Protein AF-A0A157R366-F1 (afdb_monomer_lite)

Organism: NCBI:txid123899

pLDDT: mean 79.65, std 13.32, range [37.59, 92.5]

Sequence (70 aa):
MMARHHFRPGELAQWLEKIARQEAATQVPPDAIEALILLRCLTRAADGTLSITEKGKLALHMEAAKQQGV

Radius of gyration: 12.21 Å; chains: 1; bounding box: 36×26×31 Å

Foldseek 3Di:
DDPPPPQDVCNLLVLLVCVVVPVDPVPRDPNSVVVCVVVVQWDQDPVRDIDGDPVVVVSNVVVVVVVVPD

Structure (mmCIF, N/CA/C/O backbone):
data_AF-A0A157R366-F1
#
_entry.id   AF-A0A157R366-F1
#
loop_
_atom_site.group_PDB
_atom_site.id
_atom_site.type_symbol
_atom_site.label_atom_id
_atom_site.label_alt_id
_atom_site.label_comp_id
_atom_site.label_asym_id
_atom_site.label_entity_id
_atom_site.label_seq_id
_atom_site.pdbx_PDB_ins_code
_atom_site.Cartn_x
_atom_site.Cartn_y
_atom_site.Cartn_z
_atom_site.occupancy
_atom_site.B_iso_or_equiv
_atom_site.auth_seq_id
_atom_site.auth_comp_id
_atom_site.auth_asym_id
_atom_site.auth_atom_id
_atom_site.pdbx_PDB_model_num
ATOM 1 N N . MET A 1 1 ? -17.639 -13.084 0.381 1.00 37.59 1 MET A N 1
ATOM 2 C CA . MET A 1 1 ? -16.764 -13.721 -0.625 1.00 37.59 1 MET A CA 1
ATOM 3 C C . MET A 1 1 ? -15.843 -12.631 -1.144 1.00 37.59 1 MET A C 1
ATOM 5 O O . MET A 1 1 ? -16.339 -11.733 -1.805 1.00 37.59 1 MET A O 1
ATOM 9 N N . MET A 1 2 ? -14.571 -12.599 -0.732 1.00 45.47 2 MET A N 1
ATOM 10 C CA . MET A 1 2 ? -13.653 -11.557 -1.210 1.00 45.47 2 MET A CA 1
ATOM 11 C C . MET A 1 2 ? -13.152 -11.951 -2.594 1.00 45.47 2 MET A C 1
ATOM 13 O O . MET A 1 2 ? -12.567 -13.024 -2.759 1.00 45.47 2 MET A O 1
ATOM 17 N N . ALA A 1 3 ? -13.453 -11.122 -3.591 1.00 47.47 3 ALA A N 1
ATOM 18 C CA . ALA A 1 3 ? -12.891 -11.269 -4.918 1.00 47.47 3 ALA A CA 1
ATOM 19 C C . ALA A 1 3 ? -11.370 -11.145 -4.781 1.00 47.47 3 ALA A C 1
ATOM 21 O O . ALA A 1 3 ? -10.851 -10.121 -4.352 1.00 47.47 3 ALA A O 1
ATOM 22 N N . ARG A 1 4 ? -10.634 -12.212 -5.101 1.00 59.22 4 ARG A N 1
ATOM 23 C CA . ARG A 1 4 ? -9.183 -12.120 -5.282 1.00 59.22 4 ARG A CA 1
ATOM 24 C C . ARG A 1 4 ? -8.962 -11.358 -6.580 1.00 59.22 4 ARG A C 1
ATOM 26 O O . ARG A 1 4 ? -8.836 -11.975 -7.634 1.00 59.22 4 ARG A O 1
ATOM 33 N N . HIS A 1 5 ? -8.992 -10.030 -6.517 1.00 64.50 5 HIS A N 1
ATOM 34 C CA . HIS A 1 5 ? -8.607 -9.210 -7.652 1.00 64.50 5 HIS A CA 1
ATOM 35 C C . HIS A 1 5 ? -7.156 -9.562 -7.999 1.00 64.50 5 HIS A C 1
ATOM 37 O O . HIS A 1 5 ? -6.241 -9.393 -7.192 1.00 64.50 5 HIS A O 1
ATOM 43 N N . HIS A 1 6 ? -6.949 -10.135 -9.182 1.00 71.25 6 HIS A N 1
ATOM 44 C CA . HIS A 1 6 ? -5.610 -10.355 -9.707 1.00 71.25 6 HIS A CA 1
ATOM 45 C C . HIS A 1 6 ? -5.067 -8.995 -10.147 1.00 71.25 6 HIS A C 1
ATOM 47 O O . HIS A 1 6 ? -5.437 -8.494 -11.207 1.00 71.25 6 HIS A O 1
ATOM 53 N N . PHE A 1 7 ? -4.222 -8.381 -9.319 1.00 78.00 7 PHE A N 1
ATOM 54 C CA . PHE A 1 7 ? -3.501 -7.171 -9.707 1.00 78.00 7 PHE A CA 1
ATOM 55 C C . PHE A 1 7 ? -2.483 -7.505 -10.792 1.00 78.00 7 PHE A C 1
ATOM 57 O O . PHE A 1 7 ? -1.730 -8.477 -10.679 1.00 78.00 7 PHE A O 1
ATOM 64 N N . ARG A 1 8 ? -2.434 -6.683 -11.838 1.00 81.62 8 ARG A N 1
ATOM 65 C CA . ARG A 1 8 ? -1.380 -6.769 -12.846 1.00 81.62 8 ARG A CA 1
ATOM 66 C C . ARG A 1 8 ? -0.040 -6.323 -12.246 1.00 81.62 8 ARG A C 1
ATOM 68 O O . ARG A 1 8 ? -0.016 -5.526 -11.302 1.00 81.62 8 ARG A O 1
ATOM 75 N N . PRO A 1 9 ? 1.096 -6.795 -12.787 1.00 77.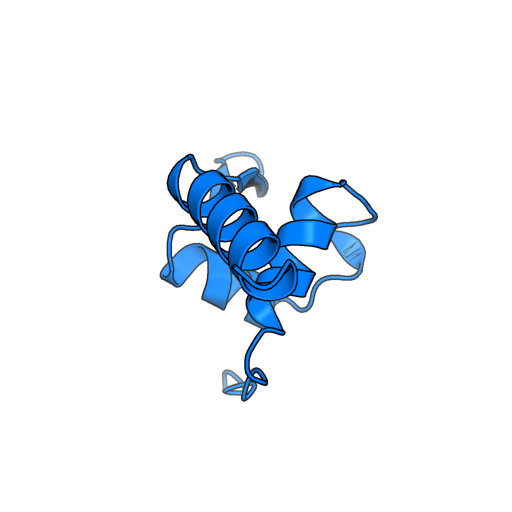81 9 PRO A N 1
ATOM 76 C CA . PRO A 1 9 ? 2.406 -6.288 -12.394 1.00 77.81 9 PRO A CA 1
ATOM 77 C C . PRO A 1 9 ? 2.454 -4.756 -12.494 1.00 77.81 9 PRO A C 1
ATOM 79 O O . PRO A 1 9 ? 2.047 -4.187 -13.502 1.00 77.81 9 PRO A O 1
ATOM 82 N N . GLY A 1 10 ? 2.909 -4.091 -11.430 1.00 81.75 10 GLY A N 1
ATOM 83 C CA . GLY A 1 10 ? 2.985 -2.625 -11.353 1.00 81.75 10 GLY A CA 1
ATOM 84 C C . GLY A 1 10 ? 1.665 -1.908 -11.028 1.00 81.75 10 GLY A C 1
ATOM 85 O O . GLY A 1 10 ? 1.691 -0.731 -10.684 1.00 81.75 10 GLY A O 1
ATOM 86 N N . GLU A 1 11 ? 0.518 -2.592 -11.043 1.00 87.38 11 GLU A N 1
ATOM 87 C CA . GLU A 1 11 ? -0.786 -1.968 -10.775 1.00 87.38 11 GLU A CA 1
ATOM 88 C C . GLU A 1 11 ? -0.902 -1.463 -9.330 1.00 87.38 11 GLU A C 1
ATOM 90 O O . GLU A 1 11 ? -1.344 -0.342 -9.092 1.00 87.38 11 GLU A O 1
ATOM 95 N N . LEU A 1 12 ? -0.418 -2.237 -8.353 1.00 88.00 12 LEU A N 1
ATOM 96 C CA . LEU A 1 12 ? -0.378 -1.799 -6.952 1.00 88.00 12 LEU A CA 1
ATOM 97 C C . LEU A 1 12 ? 0.533 -0.581 -6.739 1.00 88.00 12 LEU A C 1
ATOM 99 O O . LEU A 1 12 ? 0.235 0.252 -5.887 1.00 88.00 12 LEU A O 1
ATOM 103 N N . ALA A 1 13 ? 1.613 -0.449 -7.516 1.00 88.19 13 ALA A N 1
ATOM 104 C CA . ALA A 1 13 ? 2.497 0.711 -7.436 1.00 88.19 13 ALA A CA 1
ATOM 105 C C . ALA A 1 13 ? 1.809 1.978 -7.965 1.00 88.19 13 ALA A C 1
ATOM 107 O O . ALA A 1 13 ? 1.887 3.020 -7.323 1.00 88.19 13 ALA A O 1
ATOM 108 N N . GLN A 1 14 ? 1.052 1.867 -9.061 1.00 87.44 14 GLN A N 1
ATOM 109 C CA . GLN A 1 14 ? 0.243 2.972 -9.590 1.00 87.44 14 GLN A CA 1
ATOM 110 C C . GLN A 1 14 ? -0.839 3.413 -8.597 1.00 87.44 14 GLN A C 1
ATOM 112 O O . GLN A 1 14 ? -1.075 4.607 -8.414 1.00 87.44 14 GLN A O 1
ATOM 117 N N . TRP A 1 15 ? -1.493 2.462 -7.922 1.00 89.56 15 TRP A N 1
ATOM 118 C CA . TRP A 1 15 ? -2.465 2.792 -6.879 1.00 89.56 15 TRP A CA 1
ATOM 119 C C . TRP A 1 15 ? -1.809 3.480 -5.685 1.00 89.56 15 TRP A C 1
ATOM 121 O O . TRP A 1 15 ? -2.327 4.481 -5.197 1.00 89.56 15 TRP A O 1
ATOM 131 N N . LEU A 1 16 ? -0.647 2.993 -5.252 1.00 88.69 16 LEU A N 1
ATOM 132 C CA . LEU A 1 16 ? 0.123 3.622 -4.185 1.00 88.69 16 LEU A CA 1
ATOM 133 C C . LEU A 1 16 ? 0.550 5.052 -4.556 1.00 88.69 16 LEU A C 1
ATOM 135 O O . LEU A 1 16 ? 0.497 5.940 -3.709 1.00 88.69 16 LEU A O 1
ATOM 139 N N . GLU A 1 17 ? 0.917 5.293 -5.815 1.00 88.19 17 GLU A N 1
ATOM 140 C CA . GLU A 1 17 ? 1.298 6.615 -6.319 1.00 88.19 17 GLU A CA 1
ATOM 141 C C . GLU A 1 17 ? 0.111 7.583 -6.318 1.00 88.19 17 GLU A C 1
ATOM 143 O O . GLU A 1 17 ? 0.232 8.705 -5.827 1.00 88.19 17 GLU A O 1
ATOM 148 N N . LYS A 1 18 ? -1.065 7.135 -6.773 1.00 87.44 18 LYS A N 1
ATOM 149 C CA . LYS A 1 18 ? -2.304 7.929 -6.714 1.00 87.44 18 LYS A CA 1
ATOM 150 C C . LYS A 1 18 ? -2.676 8.318 -5.285 1.00 87.44 18 LYS A C 1
ATOM 152 O O . LYS A 1 18 ? -3.051 9.463 -5.035 1.00 87.44 18 LYS A O 1
ATOM 157 N N . ILE A 1 19 ? -2.531 7.386 -4.338 1.00 86.56 19 ILE A N 1
ATOM 158 C CA . ILE A 1 19 ? -2.747 7.666 -2.910 1.00 86.56 19 ILE A CA 1
ATOM 159 C C . ILE A 1 19 ? -1.726 8.696 -2.413 1.00 86.56 19 ILE A C 1
ATOM 161 O O . ILE A 1 19 ? -2.099 9.622 -1.698 1.00 86.56 19 ILE A O 1
ATOM 165 N N . ALA A 1 20 ? -0.460 8.584 -2.827 1.00 85.94 20 ALA A N 1
ATOM 166 C CA . ALA A 1 20 ? 0.602 9.508 -2.423 1.00 85.94 20 ALA A CA 1
ATOM 167 C C . ALA A 1 20 ? 0.383 10.931 -2.928 1.00 85.94 20 ALA A C 1
ATOM 169 O O . ALA A 1 20 ? 0.675 11.891 -2.216 1.00 85.94 20 ALA A O 1
ATOM 170 N N . ARG A 1 21 ? -0.169 11.069 -4.134 1.00 84.88 21 ARG A N 1
ATOM 171 C CA . ARG A 1 21 ? -0.526 12.362 -4.725 1.00 84.88 21 ARG A CA 1
ATOM 172 C C . ARG A 1 21 ? -1.835 12.935 -4.189 1.00 84.88 21 ARG A C 1
ATOM 174 O O . ARG A 1 21 ? -2.191 14.049 -4.553 1.00 84.88 21 ARG A O 1
ATOM 181 N N . GLN A 1 22 ? -2.540 12.201 -3.323 1.00 75.62 22 GLN A N 1
ATOM 182 C CA . GLN A 1 22 ? -3.870 12.561 -2.829 1.00 75.62 22 GLN A CA 1
ATOM 183 C C . GLN A 1 22 ? -4.877 12.813 -3.972 1.00 75.62 22 GLN A C 1
ATOM 185 O O . GLN A 1 22 ? -5.860 13.528 -3.789 1.00 75.62 22 GLN A O 1
ATOM 190 N N . GLU A 1 23 ? -4.668 12.195 -5.143 1.00 65.88 23 GLU A N 1
ATOM 191 C CA . GLU A 1 23 ? -5.468 12.365 -6.371 1.00 65.88 23 GLU A CA 1
ATOM 192 C C . GLU A 1 23 ? -6.803 11.592 -6.301 1.00 65.88 23 GLU A C 1
ATOM 194 O O . GLU A 1 23 ? -7.193 10.892 -7.223 1.00 65.88 23 GLU A O 1
ATOM 199 N N . ALA A 1 24 ? -7.524 11.739 -5.187 1.00 59.62 24 ALA A N 1
ATOM 200 C CA . ALA A 1 24 ? -8.750 11.035 -4.815 1.00 59.62 24 ALA A CA 1
ATOM 201 C C . ALA A 1 24 ? -8.543 9.560 -4.419 1.00 59.62 24 ALA A C 1
ATOM 203 O O . ALA A 1 24 ? -8.747 8.624 -5.195 1.00 59.62 24 ALA A O 1
ATOM 204 N N . ALA A 1 25 ? -8.280 9.342 -3.123 1.00 59.97 25 ALA A N 1
ATOM 205 C CA . ALA A 1 25 ? -8.402 8.030 -2.473 1.00 59.97 25 ALA A CA 1
ATOM 206 C C . ALA A 1 25 ? -9.774 7.358 -2.728 1.00 59.97 25 ALA A C 1
ATOM 208 O O . ALA A 1 25 ? -9.881 6.136 -2.687 1.00 59.97 25 ALA A O 1
ATOM 209 N N . THR A 1 26 ? -10.802 8.145 -3.066 1.00 60.16 26 THR A N 1
ATOM 210 C CA . THR A 1 26 ? -12.153 7.708 -3.455 1.00 60.16 26 THR A CA 1
ATOM 211 C C . THR A 1 26 ? -12.200 6.883 -4.746 1.00 60.16 26 THR A C 1
ATOM 213 O O . THR A 1 26 ? -13.182 6.186 -4.979 1.00 60.16 26 THR A O 1
ATOM 216 N N . GLN A 1 27 ? -11.169 6.947 -5.598 1.00 74.62 27 GLN A N 1
ATOM 217 C CA . GLN A 1 27 ? -11.101 6.186 -6.854 1.00 74.62 27 GLN A CA 1
ATOM 218 C C . GLN A 1 27 ? -10.270 4.901 -6.744 1.00 74.62 27 GLN A C 1
ATOM 220 O O . GLN A 1 27 ? -10.128 4.178 -7.732 1.00 74.62 27 GLN A O 1
ATOM 225 N N . VAL A 1 28 ? -9.697 4.615 -5.572 1.00 81.25 28 VAL A N 1
ATOM 226 C CA . VAL A 1 28 ? -8.878 3.420 -5.371 1.00 81.25 28 VAL A CA 1
ATOM 227 C 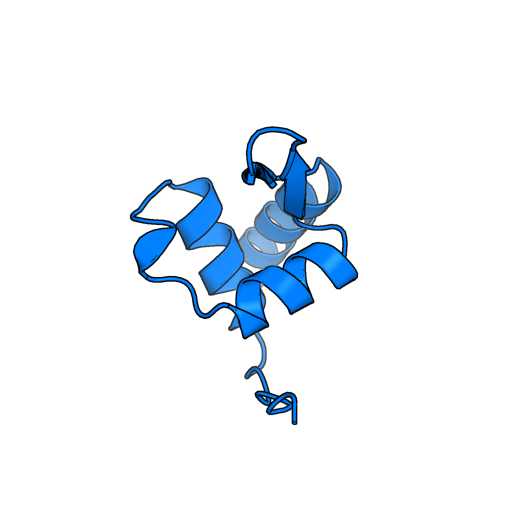C . VAL A 1 28 ? -9.783 2.244 -4.994 1.00 81.25 28 VAL A C 1
ATOM 229 O O . VAL A 1 28 ? -10.553 2.3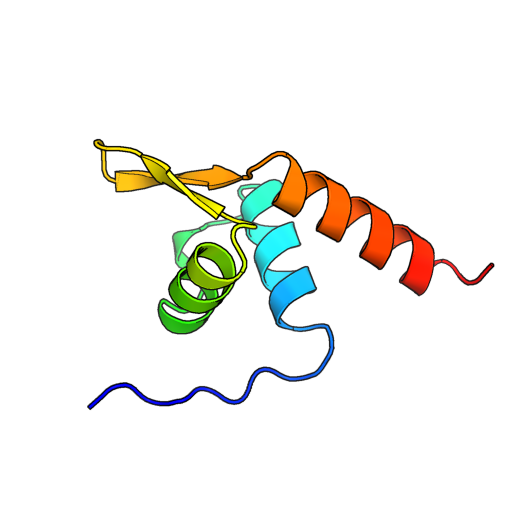55 -4.038 1.00 81.25 28 VAL A O 1
ATOM 232 N N . PRO A 1 29 ? -9.693 1.101 -5.699 1.00 86.00 29 PRO A N 1
ATOM 233 C CA . PRO A 1 29 ? -10.467 -0.083 -5.352 1.00 86.00 29 PRO A CA 1
ATOM 234 C C . PRO A 1 29 ? -10.199 -0.528 -3.902 1.00 86.00 29 PRO A C 1
ATOM 236 O O . PRO A 1 29 ? -9.032 -0.568 -3.496 1.00 86.00 29 PRO A O 1
ATOM 239 N N . PRO A 1 30 ? -11.229 -0.934 -3.131 1.00 85.50 30 PRO A N 1
ATOM 240 C CA . PRO A 1 30 ? -11.052 -1.439 -1.767 1.00 85.50 30 PRO A CA 1
ATOM 241 C C . PRO A 1 30 ? -10.038 -2.583 -1.684 1.00 85.50 30 PRO A C 1
ATOM 243 O O . PRO A 1 30 ? -9.199 -2.601 -0.788 1.00 85.50 30 PRO A O 1
ATOM 246 N N . ASP A 1 31 ? -10.042 -3.476 -2.675 1.00 86.62 31 ASP A N 1
ATOM 247 C CA . ASP A 1 31 ? -9.106 -4.599 -2.749 1.00 86.62 31 ASP A CA 1
ATOM 248 C C . ASP A 1 31 ? -7.648 -4.128 -2.876 1.00 86.62 31 ASP A C 1
ATOM 250 O O . ASP A 1 31 ? -6.741 -4.754 -2.330 1.00 86.62 31 ASP A O 1
ATOM 254 N N . ALA A 1 32 ? -7.402 -3.018 -3.584 1.00 87.81 32 ALA A N 1
ATOM 255 C CA . ALA A 1 32 ? -6.063 -2.445 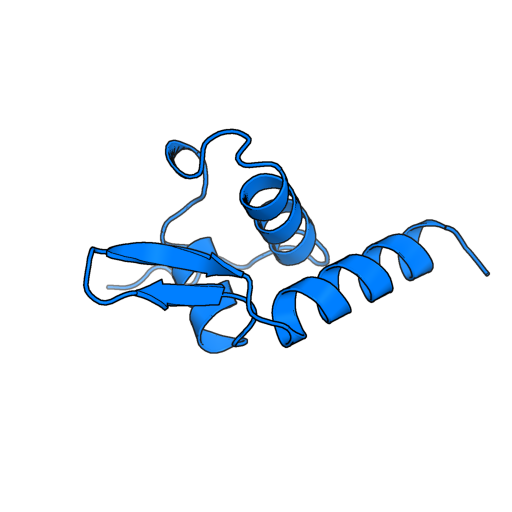-3.720 1.00 87.81 32 ALA A CA 1
ATOM 256 C C . ALA A 1 32 ? -5.600 -1.810 -2.402 1.00 87.81 32 ALA A C 1
ATOM 258 O O . ALA A 1 32 ? -4.438 -1.955 -2.029 1.00 87.81 32 ALA A O 1
ATOM 259 N N . ILE A 1 33 ? -6.510 -1.157 -1.671 1.00 88.06 33 ILE A N 1
ATOM 260 C CA . ILE A 1 33 ? -6.232 -0.617 -0.334 1.00 88.06 33 ILE A CA 1
ATOM 261 C C . ILE A 1 33 ? -5.865 -1.757 0.622 1.00 88.06 33 ILE A C 1
ATOM 263 O O . ILE A 1 33 ? -4.823 -1.692 1.269 1.00 88.06 33 ILE A O 1
ATOM 267 N N . GLU A 1 34 ? -6.671 -2.818 0.665 1.00 88.81 34 GLU A N 1
ATOM 268 C CA . GLU A 1 34 ? -6.414 -4.011 1.481 1.00 88.81 34 GLU A CA 1
ATOM 269 C C . GLU A 1 34 ? -5.071 -4.659 1.127 1.00 88.81 34 GLU A C 1
ATOM 271 O O . GLU A 1 34 ? -4.241 -4.900 2.004 1.00 88.81 34 GLU A O 1
ATOM 276 N N . ALA A 1 35 ? -4.787 -4.862 -0.162 1.00 89.12 35 ALA A N 1
ATOM 277 C CA . ALA A 1 35 ? -3.508 -5.410 -0.605 1.00 89.12 35 ALA A CA 1
ATOM 278 C C . ALA A 1 35 ? -2.319 -4.529 -0.187 1.00 89.12 35 ALA A C 1
ATOM 280 O O . ALA A 1 35 ? -1.301 -5.038 0.283 1.00 89.12 35 ALA A O 1
ATOM 281 N N . LEU A 1 36 ? -2.433 -3.205 -0.310 1.00 89.94 36 LEU A N 1
ATOM 282 C CA . LEU A 1 36 ? -1.378 -2.273 0.092 1.00 89.94 36 LEU A CA 1
ATOM 283 C C . LEU A 1 36 ? -1.195 -2.200 1.617 1.00 89.94 36 LEU A C 1
ATOM 285 O O . LEU A 1 36 ? -0.064 -2.018 2.076 1.00 89.94 36 LEU A O 1
ATOM 289 N N . ILE A 1 37 ? -2.261 -2.379 2.401 1.00 90.81 37 ILE A N 1
ATOM 290 C CA . ILE A 1 37 ? -2.192 -2.521 3.864 1.00 90.81 37 ILE A CA 1
ATOM 291 C C . ILE A 1 37 ? -1.502 -3.840 4.239 1.00 90.81 37 ILE A C 1
ATOM 293 O O . ILE A 1 37 ? -0.570 -3.830 5.044 1.00 90.81 37 ILE A O 1
ATOM 297 N N . LEU A 1 38 ? -1.877 -4.961 3.612 1.00 90.44 38 LEU A N 1
ATOM 298 C CA . LEU A 1 38 ? -1.246 -6.273 3.824 1.00 90.44 38 LEU A CA 1
ATOM 299 C C . LEU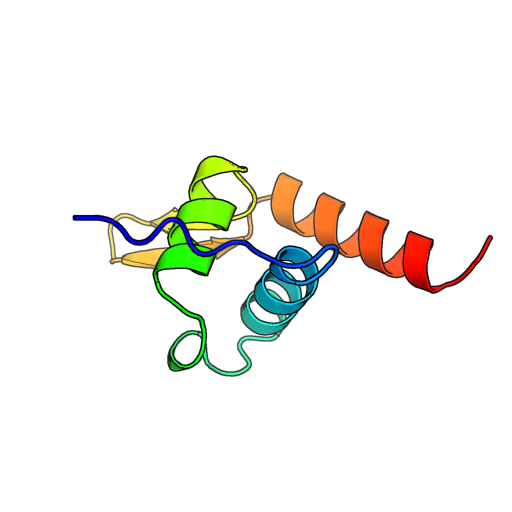 A 1 38 ? 0.249 -6.250 3.487 1.00 90.44 38 LEU A C 1
ATOM 301 O O . LEU A 1 38 ? 1.075 -6.794 4.219 1.00 90.44 38 LEU A O 1
ATOM 305 N N . LEU A 1 39 ? 0.618 -5.552 2.413 1.00 89.56 39 LEU A N 1
ATOM 306 C CA . LEU A 1 39 ? 2.011 -5.323 2.027 1.00 89.56 39 LEU A CA 1
ATOM 307 C C . LEU A 1 39 ? 2.716 -4.273 2.899 1.00 89.56 39 LEU A C 1
ATOM 309 O O . LEU A 1 39 ? 3.896 -3.988 2.670 1.00 89.56 39 LEU A O 1
ATOM 313 N N . ARG A 1 40 ? 2.032 -3.700 3.897 1.00 91.00 40 ARG A N 1
ATOM 314 C CA . ARG A 1 40 ? 2.526 -2.660 4.812 1.00 91.00 40 ARG A CA 1
ATOM 315 C C . ARG A 1 40 ? 2.990 -1.386 4.106 1.00 91.00 40 ARG A C 1
ATOM 317 O O . ARG A 1 40 ? 3.826 -0.665 4.644 1.00 91.00 40 ARG A O 1
ATOM 324 N N . CYS A 1 41 ? 2.491 -1.118 2.903 1.00 91.56 41 CYS A N 1
ATOM 325 C CA . CYS A 1 41 ? 2.729 0.130 2.174 1.00 91.56 41 CYS A CA 1
ATOM 326 C C . CYS A 1 41 ? 1.783 1.244 2.649 1.00 91.56 41 CYS A C 1
ATOM 328 O O . CYS A 1 41 ? 2.138 2.420 2.597 1.00 91.56 41 CYS A O 1
ATOM 330 N N . LEU A 1 42 ? 0.612 0.862 3.160 1.00 90.88 42 LEU A N 1
ATOM 331 C CA . LEU A 1 42 ? -0.354 1.753 3.793 1.00 90.88 42 LEU A CA 1
ATOM 332 C C . LEU A 1 42 ? -0.612 1.333 5.236 1.00 90.88 42 LEU A C 1
ATOM 334 O O . LEU A 1 42 ? -0.471 0.165 5.597 1.00 90.88 42 LEU A O 1
ATOM 338 N N . THR A 1 43 ? -1.036 2.298 6.039 1.00 90.44 43 THR A N 1
ATOM 339 C CA . THR A 1 43 ? -1.655 2.074 7.339 1.00 90.44 43 THR A CA 1
ATOM 340 C C . THR A 1 43 ? -2.996 2.792 7.388 1.00 90.44 43 THR A C 1
ATOM 342 O O . THR A 1 43 ? -3.156 3.867 6.807 1.00 90.44 43 THR A O 1
ATOM 345 N N . ARG A 1 44 ? -3.964 2.194 8.079 1.00 86.94 44 ARG A N 1
ATOM 346 C CA . ARG A 1 44 ? -5.237 2.837 8.395 1.00 86.94 44 ARG A CA 1
ATOM 347 C C . ARG A 1 44 ? -5.137 3.372 9.820 1.00 86.94 44 ARG A C 1
ATOM 349 O O . ARG A 1 44 ? -4.939 2.599 10.755 1.00 86.94 44 ARG A O 1
ATOM 356 N N . ALA A 1 45 ? -5.220 4.687 9.970 1.00 82.31 45 ALA A N 1
ATOM 357 C CA . ALA A 1 45 ? -5.268 5.334 11.270 1.00 82.31 45 ALA A CA 1
ATOM 358 C C . ALA A 1 45 ? -6.629 5.091 11.949 1.00 82.31 4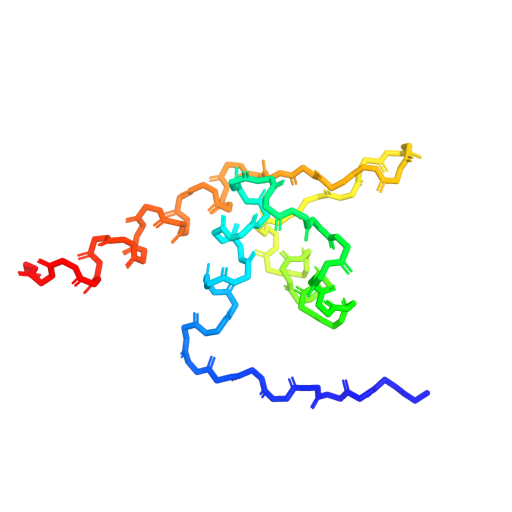5 ALA A C 1
ATOM 360 O O . ALA A 1 45 ? -7.593 4.646 11.320 1.00 82.31 45 ALA A O 1
ATOM 361 N N . ALA A 1 46 ? -6.695 5.338 13.259 1.00 78.12 46 ALA A N 1
ATOM 362 C CA . ALA A 1 46 ? -7.879 5.056 14.078 1.00 78.12 46 ALA A CA 1
ATOM 363 C C . ALA A 1 46 ? -9.118 5.880 13.673 1.00 78.12 46 ALA A C 1
ATOM 365 O O . ALA A 1 46 ? -10.244 5.475 13.939 1.00 78.12 46 ALA A O 1
ATOM 366 N N . ASP A 1 47 ? -8.904 7.008 13.000 1.00 79.56 47 ASP A N 1
ATOM 367 C CA . ASP A 1 47 ? -9.919 7.881 12.404 1.00 79.56 47 ASP A CA 1
ATOM 368 C C . ASP A 1 47 ? -10.412 7.392 11.025 1.00 79.56 47 ASP A C 1
ATOM 370 O O . ASP A 1 47 ? -11.296 7.999 10.426 1.00 79.56 47 ASP A O 1
ATOM 374 N N . GLY A 1 48 ? -9.853 6.291 10.510 1.00 76.94 48 GLY A N 1
ATOM 375 C CA . GLY A 1 48 ? -10.150 5.759 9.182 1.00 76.94 48 GLY A CA 1
ATOM 376 C C . GLY A 1 48 ? -9.318 6.373 8.055 1.00 76.94 48 GLY A C 1
ATOM 377 O O . GLY A 1 48 ? -9.466 5.941 6.909 1.00 76.94 48 GLY A O 1
ATOM 378 N N . THR A 1 49 ? -8.419 7.315 8.354 1.00 82.75 49 THR A N 1
ATOM 379 C CA . THR A 1 49 ? -7.545 7.944 7.360 1.00 82.75 49 THR A CA 1
ATOM 380 C C . THR A 1 49 ? -6.474 6.961 6.891 1.00 82.75 49 THR A C 1
ATOM 382 O O . THR A 1 49 ? -5.859 6.243 7.684 1.00 82.75 49 THR A O 1
ATOM 385 N N . LEU A 1 50 ? -6.228 6.918 5.581 1.00 84.88 50 LEU A N 1
ATOM 386 C CA . LEU A 1 50 ? -5.124 6.152 5.010 1.00 84.88 50 LEU A CA 1
ATOM 387 C C . LEU A 1 50 ? -3.852 6.996 5.035 1.00 84.88 50 LEU A C 1
ATOM 389 O O . LEU A 1 50 ? -3.832 8.110 4.519 1.00 84.88 50 LEU A O 1
ATOM 393 N N . SER A 1 51 ? -2.782 6.445 5.599 1.00 87.94 51 SER A N 1
ATOM 394 C CA . SER A 1 51 ? -1.463 7.073 5.613 1.00 87.94 51 SER A CA 1
ATOM 395 C C . SER A 1 51 ? -0.423 6.150 4.989 1.00 87.94 51 SER A C 1
ATOM 397 O O . SER A 1 51 ? -0.449 4.930 5.181 1.00 87.94 51 SER A O 1
ATOM 399 N N . ILE A 1 52 ? 0.492 6.726 4.213 1.00 90.25 52 ILE A N 1
ATOM 400 C CA . ILE A 1 52 ? 1.575 5.978 3.573 1.00 90.25 52 ILE A CA 1
ATOM 401 C C . ILE A 1 52 ? 2.682 5.748 4.593 1.00 90.25 52 ILE A C 1
ATOM 403 O O . ILE A 1 52 ? 3.179 6.682 5.221 1.00 90.25 52 ILE A O 1
ATOM 407 N N . THR A 1 53 ? 3.095 4.492 4.734 1.00 92.50 53 THR A N 1
ATOM 408 C CA . THR A 1 53 ? 4.198 4.123 5.625 1.00 92.50 53 THR A CA 1
ATOM 409 C C . THR A 1 53 ? 5.550 4.456 4.991 1.00 92.50 53 THR A C 1
ATOM 411 O O . THR A 1 53 ? 5.666 4.598 3.774 1.00 92.50 53 THR A O 1
ATOM 414 N N . GLU A 1 54 ? 6.619 4.474 5.786 1.00 91.56 54 GLU A N 1
ATOM 415 C CA . GLU A 1 54 ? 7.989 4.595 5.257 1.00 91.56 54 GLU A CA 1
ATOM 416 C C . GLU A 1 54 ? 8.312 3.506 4.219 1.00 91.56 54 GLU A C 1
ATOM 418 O O . GLU A 1 54 ? 8.930 3.777 3.191 1.00 91.56 54 GLU A O 1
ATOM 423 N N . LYS A 1 55 ? 7.800 2.282 4.415 1.00 90.44 55 LYS A N 1
ATOM 424 C CA . LYS A 1 55 ? 7.920 1.204 3.425 1.00 90.44 55 LYS A CA 1
ATOM 425 C C . LYS A 1 55 ? 7.178 1.532 2.127 1.00 90.44 55 LYS A C 1
ATOM 427 O O . LYS A 1 55 ? 7.686 1.226 1.053 1.00 90.44 55 LYS A O 1
ATOM 432 N N . GLY A 1 56 ? 5.990 2.127 2.211 1.00 90.88 56 GLY A N 1
ATOM 433 C CA . GLY A 1 56 ? 5.240 2.571 1.037 1.00 90.88 56 GLY A CA 1
ATOM 434 C C . GLY A 1 56 ? 6.000 3.632 0.244 1.00 90.88 56 GLY A C 1
ATOM 435 O O . GLY A 1 56 ? 6.121 3.514 -0.972 1.00 90.88 56 GLY A O 1
ATOM 436 N N . LYS A 1 57 ? 6.604 4.607 0.931 1.00 90.31 57 LYS A N 1
ATOM 437 C CA . LYS A 1 57 ? 7.466 5.618 0.297 1.00 90.31 57 LYS A CA 1
ATOM 438 C C . LYS A 1 57 ? 8.671 4.979 -0.393 1.00 90.31 57 LYS A C 1
ATOM 440 O O . LYS A 1 57 ? 8.935 5.273 -1.553 1.00 90.31 57 LYS A O 1
ATOM 445 N N . LEU A 1 58 ? 9.360 4.052 0.276 1.00 89.38 58 LEU A N 1
ATOM 446 C CA . LEU A 1 58 ? 10.473 3.307 -0.326 1.00 89.38 58 LEU A CA 1
ATOM 447 C C . LEU A 1 58 ? 10.034 2.524 -1.570 1.00 89.38 58 LEU A C 1
ATOM 449 O O . LEU A 1 58 ? 10.708 2.586 -2.592 1.00 89.38 58 LEU A O 1
ATOM 453 N N . ALA A 1 59 ? 8.888 1.841 -1.516 1.00 88.19 59 ALA A N 1
ATOM 454 C CA . ALA A 1 59 ? 8.347 1.114 -2.662 1.00 88.19 59 ALA A CA 1
ATOM 455 C C . ALA A 1 59 ? 8.038 2.042 -3.852 1.00 88.19 59 ALA A C 1
ATOM 457 O O . ALA A 1 59 ? 8.309 1.671 -4.992 1.00 88.19 59 ALA A O 1
ATOM 458 N N . LEU A 1 60 ? 7.539 3.257 -3.595 1.00 86.88 60 LEU A N 1
ATOM 459 C CA . LEU A 1 60 ? 7.336 4.276 -4.630 1.00 86.88 60 LEU A CA 1
ATOM 460 C C . LEU A 1 60 ? 8.653 4.717 -5.265 1.00 86.88 60 LEU A C 1
ATOM 462 O O . LEU A 1 60 ? 8.752 4.779 -6.487 1.00 86.88 60 LEU A O 1
ATOM 466 N N . HIS A 1 61 ? 9.674 4.987 -4.452 1.00 87.00 61 HIS A N 1
ATOM 467 C CA . HIS A 1 61 ? 10.990 5.373 -4.959 1.00 87.00 61 HIS A CA 1
ATOM 468 C C . HIS A 1 61 ? 11.646 4.259 -5.779 1.00 87.00 61 HIS A C 1
ATOM 470 O O . HIS A 1 61 ? 12.212 4.531 -6.836 1.00 87.00 61 HIS A O 1
ATOM 476 N N . MET A 1 62 ? 11.540 3.006 -5.330 1.00 84.94 62 MET A N 1
ATOM 477 C CA . MET A 1 62 ? 12.078 1.855 -6.056 1.00 84.94 62 MET A CA 1
ATOM 478 C C . MET A 1 62 ? 11.380 1.653 -7.399 1.00 84.94 62 MET A C 1
ATOM 480 O O . MET A 1 62 ? 12.053 1.419 -8.401 1.00 84.94 62 MET A O 1
ATOM 484 N N . GLU A 1 63 ? 10.054 1.790 -7.448 1.00 79.75 63 GLU A N 1
ATOM 485 C CA . GLU A 1 63 ? 9.333 1.602 -8.706 1.00 79.75 63 GLU A CA 1
ATOM 486 C C . GLU A 1 63 ? 9.480 2.797 -9.650 1.00 79.75 63 GLU A C 1
ATOM 488 O O . GLU A 1 63 ? 9.505 2.604 -10.866 1.00 79.75 63 GLU A O 1
ATOM 493 N N . ALA A 1 64 ? 9.683 4.008 -9.123 1.00 76.38 64 ALA A N 1
ATOM 494 C CA . ALA A 1 64 ? 10.103 5.158 -9.919 1.00 76.38 64 ALA A CA 1
ATOM 495 C C . ALA A 1 64 ? 11.498 4.942 -10.530 1.00 76.38 64 ALA A C 1
ATOM 497 O O . ALA A 1 64 ? 11.691 5.241 -11.706 1.00 76.38 64 ALA A O 1
ATOM 498 N N . ALA A 1 65 ? 12.447 4.380 -9.773 1.00 73.56 65 ALA A N 1
ATOM 499 C CA . ALA A 1 65 ? 13.792 4.071 -10.263 1.00 73.56 65 ALA A CA 1
ATOM 500 C C . ALA A 1 65 ? 13.784 2.954 -11.322 1.00 73.56 65 ALA A C 1
ATOM 502 O O . ALA A 1 65 ? 14.443 3.066 -12.350 1.00 73.56 65 ALA A O 1
ATOM 503 N N . LYS A 1 66 ? 12.976 1.907 -11.123 1.00 68.00 66 LYS A N 1
ATOM 504 C CA . LYS A 1 66 ? 12.835 0.793 -12.072 1.00 68.00 66 LYS A CA 1
ATOM 505 C C . LYS A 1 66 ? 12.224 1.221 -13.411 1.00 68.00 66 LYS A C 1
ATOM 507 O O . LYS A 1 66 ? 12.590 0.687 -14.452 1.00 68.00 66 LYS A O 1
ATOM 512 N N . GLN A 1 67 ? 11.307 2.188 -13.397 1.00 59.06 67 GLN A N 1
ATOM 513 C CA . GLN A 1 67 ? 10.716 2.760 -14.614 1.00 59.06 67 GLN A CA 1
ATOM 514 C C . GLN A 1 67 ? 11.663 3.725 -15.346 1.00 59.06 67 GLN A C 1
ATOM 516 O O . GLN A 1 67 ? 11.440 4.019 -16.517 1.00 59.06 67 GLN A O 1
ATOM 521 N N . GLN A 1 68 ? 12.718 4.197 -14.676 1.00 58.25 68 GLN A N 1
ATOM 522 C CA . GLN A 1 68 ? 13.696 5.143 -15.220 1.00 58.25 68 GLN A CA 1
ATOM 523 C C . GLN A 1 68 ? 14.946 4.479 -15.817 1.00 58.25 68 GLN A C 1
ATOM 525 O O . GLN A 1 68 ? 15.813 5.198 -16.299 1.00 58.25 68 GLN A O 1
ATOM 530 N N . GLY A 1 69 ? 15.018 3.142 -15.855 1.00 52.47 69 GLY A N 1
ATOM 531 C CA . GLY A 1 69 ? 15.995 2.403 -16.661 1.00 52.47 69 GLY A CA 1
ATOM 532 C C . GLY A 1 69 ? 17.454 2.800 -16.419 1.00 52.47 69 GLY A C 1
ATOM 533 O O . GLY A 1 69 ? 18.079 3.393 -17.296 1.00 52.47 69 GLY A O 1
ATOM 534 N N . VAL A 1 70 ? 17.994 2.428 -15.257 1.00 45.31 70 VAL A N 1
ATOM 535 C CA . VAL A 1 70 ? 19.444 2.250 -15.061 1.00 45.31 70 VAL A CA 1
ATOM 536 C C . VAL A 1 70 ? 19.730 0.765 -14.914 1.00 45.31 70 VAL A C 1
ATOM 538 O O . VAL A 1 70 ? 18.986 0.112 -14.145 1.00 45.31 70 VAL A O 1
#

Secondary structure (DSSP, 8-state):
------PPTTHHHHHHHHHHTTS-GGGS-HHHHHHHHHTTSEEE-TTS-EEE-HHHHHHHHHHHHHHT--